Protein AF-A0A7Y4GZ19-F1 (afdb_monomer_lite)

Organism: NCBI:txid2721161

Foldseek 3Di:
DDPPPPVVVVVVVVPDDCVCVPPVNVVVVVVVVVVVVVVVVVLVVVLVVQLVVLVVQLVVLVVVLVPDDPVPVVVNVVSVVSSVVSVVSNVVSVVVVVVVVD

Secondary structure (DSSP, 8-state):
------HHHHHHHHTS--GGGSHHHHHHHHHHHHHHHHHHHHHHHHHHHHHHHHHHHHHHHHHHHHTS-TT-HHHHHHHHHHHHHHHHHHHHHHHHHHHTT-

Sequence (102 aa):
MSEIRALPVDTLIEGVPLEPLAPDQIAIALAAVGQLEEESRQLERRWTLRRERARYEAERARRQYDAVEPENRLVARSLERTWEEKLRAIETVEQENALSRL

Structure (mmCIF, N/CA/C/O backbone):
data_AF-A0A7Y4GZ19-F1
#
_entry.id   AF-A0A7Y4GZ19-F1
#
loop_
_atom_site.group_PDB
_atom_site.id
_atom_site.type_symbol
_atom_site.label_atom_id
_atom_site.label_alt_id
_atom_site.label_comp_id
_atom_site.label_asym_id
_atom_site.label_entity_id
_atom_site.label_seq_id
_atom_site.pdbx_PDB_ins_code
_atom_site.Cartn_x
_atom_site.Cartn_y
_atom_site.Cartn_z
_atom_site.occupancy
_atom_site.B_iso_or_equiv
_atom_site.auth_seq_id
_atom_site.auth_comp_id
_atom_site.auth_asym_id
_atom_site.auth_atom_id
_atom_site.pdbx_PDB_model_num
ATOM 1 N N . MET A 1 1 ? -51.892 -23.535 36.443 1.00 40.34 1 MET A N 1
ATOM 2 C CA . MET A 1 1 ? -50.724 -22.827 35.880 1.00 40.34 1 MET A CA 1
ATOM 3 C C . MET A 1 1 ? -49.821 -22.492 37.046 1.00 40.34 1 MET A C 1
ATOM 5 O O . MET A 1 1 ? -50.255 -21.747 37.912 1.00 40.34 1 MET A O 1
ATOM 9 N N . SER A 1 2 ? -48.669 -23.153 37.152 1.00 42.22 2 SER A N 1
ATOM 10 C CA . SER A 1 2 ? -47.772 -22.959 38.293 1.00 42.22 2 SER A CA 1
ATOM 11 C C . SER A 1 2 ? -47.109 -21.591 38.173 1.00 42.22 2 SER A C 1
ATOM 13 O O . SER A 1 2 ? -46.358 -21.355 37.231 1.00 42.22 2 SER A O 1
ATOM 15 N N . GLU A 1 3 ? -47.412 -20.698 39.110 1.00 56.56 3 GLU A N 1
ATOM 16 C CA . GLU A 1 3 ? -46.679 -19.455 39.332 1.00 56.56 3 GLU A CA 1
ATOM 17 C C . GLU A 1 3 ? -45.294 -19.862 39.856 1.00 56.56 3 GLU A C 1
ATOM 19 O O . GLU A 1 3 ? -45.136 -20.232 41.020 1.00 56.56 3 GLU A O 1
ATOM 24 N N . ILE A 1 4 ? -44.299 -19.936 38.967 1.00 59.66 4 ILE A N 1
ATOM 25 C CA . ILE A 1 4 ? -42.911 -20.173 39.368 1.00 59.66 4 ILE A CA 1
ATOM 26 C C . ILE A 1 4 ? -42.452 -18.887 40.052 1.00 59.66 4 ILE A C 1
ATOM 28 O O . ILE A 1 4 ? -41.987 -17.958 39.402 1.00 59.66 4 ILE A O 1
ATOM 32 N N . ARG A 1 5 ? -42.634 -18.809 41.372 1.00 58.56 5 ARG A N 1
ATOM 33 C CA . ARG A 1 5 ? -42.059 -17.737 42.184 1.00 58.56 5 ARG A CA 1
ATOM 34 C C . ARG A 1 5 ? -40.562 -17.975 42.286 1.00 58.56 5 ARG A C 1
ATOM 36 O O . ARG A 1 5 ? -40.095 -18.695 43.166 1.00 58.56 5 ARG A O 1
ATOM 43 N N . ALA A 1 6 ? -39.818 -17.380 41.366 1.00 62.97 6 ALA A N 1
ATOM 44 C CA . ALA A 1 6 ? -38.366 -17.403 41.352 1.00 62.97 6 ALA A CA 1
ATOM 45 C C . ALA A 1 6 ? -37.787 -16.339 42.303 1.00 62.97 6 ALA A C 1
ATOM 47 O O . ALA A 1 6 ? -36.814 -15.682 41.966 1.00 62.97 6 ALA A O 1
ATOM 48 N N . LEU A 1 7 ? -38.340 -16.208 43.517 1.00 63.50 7 LEU A N 1
ATOM 49 C CA . LEU A 1 7 ? -37.893 -15.238 44.529 1.00 63.50 7 LEU A CA 1
ATOM 50 C C . LEU A 1 7 ? -36.364 -15.224 44.738 1.00 63.50 7 LEU A C 1
ATOM 52 O O . LEU A 1 7 ? -35.804 -14.136 44.814 1.00 63.50 7 LEU A O 1
ATOM 56 N N . PRO A 1 8 ? -35.651 -16.373 44.768 1.00 69.56 8 PRO A N 1
ATOM 57 C CA . PRO A 1 8 ? -34.192 -16.363 44.888 1.00 69.56 8 PRO A CA 1
ATOM 58 C C . PRO A 1 8 ? -33.488 -15.744 43.675 1.00 69.56 8 PRO A C 1
ATOM 60 O O . PRO A 1 8 ? -32.420 -15.163 43.828 1.00 69.56 8 PRO A O 1
ATOM 63 N N . VAL A 1 9 ? -34.068 -15.885 42.478 1.00 72.62 9 VAL A N 1
ATOM 64 C CA . VAL A 1 9 ? -33.569 -15.285 41.232 1.00 72.62 9 VAL A CA 1
ATOM 65 C C . VAL A 1 9 ? -33.879 -13.793 41.207 1.00 72.62 9 VAL A C 1
ATOM 67 O O . VAL A 1 9 ? -32.996 -13.015 40.869 1.00 72.62 9 VAL A O 1
ATOM 70 N N . ASP A 1 10 ? -35.077 -13.386 41.629 1.00 73.44 10 ASP A N 1
ATOM 71 C CA . ASP A 1 10 ? -35.479 -11.977 41.680 1.00 73.44 10 ASP A CA 1
ATOM 72 C C . ASP A 1 10 ? -34.562 -11.176 42.620 1.00 73.44 10 ASP A C 1
ATOM 74 O O . ASP A 1 10 ? -34.024 -10.146 42.225 1.00 73.44 10 ASP A O 1
ATOM 78 N N . THR A 1 11 ? -34.262 -11.700 43.816 1.00 71.62 11 THR A N 1
ATOM 79 C CA . THR A 1 11 ? -33.322 -11.056 44.760 1.00 71.62 11 THR A CA 1
ATOM 80 C C . THR A 1 11 ? -31.885 -11.016 44.224 1.00 71.62 11 THR A C 1
ATOM 82 O O . THR A 1 11 ? -31.131 -10.089 44.514 1.00 71.62 11 THR A O 1
ATOM 85 N N . LEU A 1 12 ? -31.491 -12.015 43.427 1.00 72.56 12 LEU A N 1
ATOM 86 C CA . LEU A 1 12 ? -30.192 -12.045 42.748 1.00 72.56 12 LEU A CA 1
ATOM 87 C C . LEU A 1 12 ? -30.099 -10.986 41.642 1.00 72.56 12 LEU A C 1
ATOM 89 O O . LEU A 1 12 ? -29.043 -10.381 41.480 1.00 72.56 12 LEU A O 1
ATOM 93 N N . ILE A 1 13 ? -31.188 -10.758 40.905 1.00 72.75 13 ILE A N 1
ATOM 94 C CA . ILE A 1 13 ? -31.275 -9.756 39.836 1.00 72.75 13 ILE A CA 1
ATOM 95 C C . ILE A 1 13 ? -31.334 -8.335 40.417 1.00 72.75 13 ILE A C 1
ATOM 97 O O . ILE A 1 13 ? -30.667 -7.448 39.892 1.00 72.75 13 ILE A O 1
ATOM 101 N N . GLU A 1 14 ? -32.054 -8.114 41.520 1.00 73.06 14 GLU A N 1
ATOM 102 C CA . GLU A 1 14 ? -32.112 -6.818 42.223 1.00 73.06 14 GLU A CA 1
ATOM 103 C C . GLU A 1 14 ? -30.747 -6.362 42.766 1.00 73.06 14 GLU A C 1
ATOM 105 O O . GLU A 1 14 ? -30.496 -5.165 42.891 1.00 73.06 14 GLU A O 1
ATOM 110 N N . GLY A 1 15 ? -29.846 -7.305 43.060 1.00 72.06 15 GLY A N 1
ATOM 111 C CA . GLY A 1 15 ? -28.474 -7.019 43.484 1.00 72.06 15 GLY A CA 1
ATOM 112 C C . GLY A 1 15 ? -27.509 -6.673 42.345 1.00 72.06 15 GLY A C 1
ATOM 113 O O . GLY A 1 15 ? -26.350 -6.356 42.620 1.00 72.06 15 GL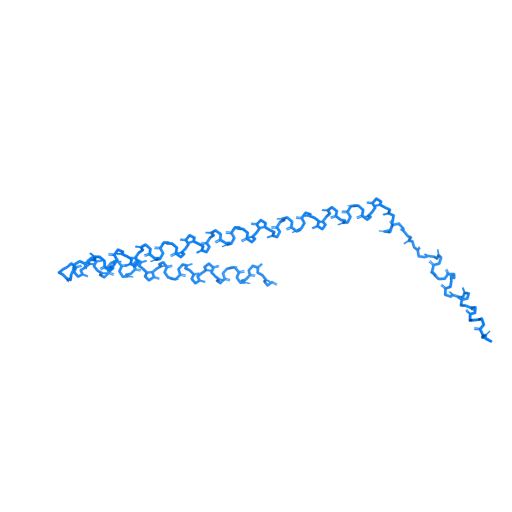Y A O 1
ATOM 114 N N . VAL A 1 16 ? -27.939 -6.753 41.080 1.00 77.12 16 VAL A N 1
ATOM 115 C CA . VAL A 1 16 ? -27.090 -6.430 39.927 1.00 77.12 16 VAL A CA 1
ATOM 116 C C . VAL A 1 16 ? -26.995 -4.905 39.782 1.00 77.12 16 VAL A C 1
ATOM 118 O O . VAL A 1 16 ? -28.018 -4.255 39.564 1.00 77.12 16 VAL A O 1
ATOM 121 N N . PRO A 1 17 ? -25.788 -4.311 39.851 1.00 69.06 17 PRO A N 1
ATOM 122 C CA . PRO A 1 17 ? -25.626 -2.885 39.614 1.00 69.06 17 PRO A CA 1
ATOM 123 C C . PRO A 1 17 ? -25.987 -2.553 38.165 1.00 69.06 17 PRO A C 1
ATOM 125 O O . PRO A 1 17 ? -25.389 -3.079 37.222 1.00 69.06 17 PRO A O 1
ATOM 128 N N . LEU A 1 18 ? -26.971 -1.671 37.994 1.00 76.75 18 LEU A N 1
ATOM 129 C CA . LEU A 1 18 ? -27.438 -1.200 36.690 1.00 76.75 18 LEU A CA 1
ATOM 130 C C . LEU A 1 18 ? -26.677 0.046 36.216 1.00 76.75 18 LEU A C 1
ATOM 132 O O . LEU A 1 18 ? -26.962 0.525 35.122 1.00 76.75 18 LEU A O 1
ATOM 136 N N . GLU A 1 19 ? -25.695 0.554 36.976 1.00 76.12 19 GLU A N 1
ATOM 137 C CA . GLU A 1 19 ? -24.821 1.660 36.559 1.00 76.12 19 GLU A CA 1
ATOM 138 C C . GLU A 1 19 ? -24.313 1.538 35.108 1.00 76.12 19 GLU A C 1
ATOM 140 O O . GLU A 1 19 ? -24.401 2.529 34.388 1.00 76.12 19 GLU A O 1
ATOM 145 N N . P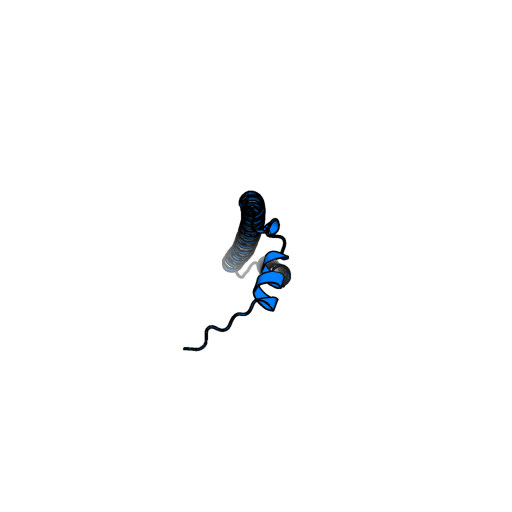RO A 1 20 ? -23.850 0.372 34.605 1.00 72.69 20 PRO A N 1
ATOM 146 C CA . PRO A 1 20 ? -23.410 0.238 33.210 1.00 72.69 20 PRO A CA 1
ATOM 147 C C . PRO A 1 20 ? -24.521 0.442 32.167 1.00 72.69 20 PRO A C 1
ATOM 149 O O . PRO A 1 20 ? -24.229 0.717 31.006 1.00 72.69 20 PRO A O 1
ATOM 152 N N . LEU A 1 21 ? -25.785 0.297 32.572 1.00 75.88 21 LEU A N 1
ATOM 153 C CA . LEU A 1 21 ? -26.983 0.507 31.755 1.00 75.88 21 LEU A CA 1
ATOM 154 C C . LEU A 1 21 ? -27.585 1.904 31.959 1.00 75.88 21 LEU A C 1
ATOM 156 O O . LEU A 1 21 ? -28.621 2.218 31.368 1.00 75.88 21 LEU A O 1
ATOM 160 N N . ALA A 1 22 ? -26.955 2.754 32.777 1.00 86.06 22 ALA A N 1
ATOM 161 C CA . ALA A 1 22 ? -27.356 4.143 32.891 1.00 86.06 22 ALA A CA 1
ATOM 162 C C . ALA A 1 22 ? -27.235 4.832 31.515 1.00 86.06 22 ALA A C 1
ATOM 164 O O . ALA A 1 22 ? -26.264 4.583 30.792 1.00 86.06 22 ALA A O 1
ATOM 165 N N . PRO A 1 23 ? -28.178 5.719 31.145 1.00 83.06 23 PRO A N 1
ATOM 166 C CA . PRO A 1 23 ? -28.178 6.384 29.841 1.00 83.06 23 PRO A CA 1
ATOM 167 C C . PRO A 1 23 ? -26.845 7.054 29.483 1.00 83.06 23 PRO A C 1
ATOM 169 O O . PRO A 1 23 ? -26.403 6.960 28.340 1.00 83.06 23 PRO A O 1
ATOM 172 N N . ASP A 1 24 ? -26.170 7.657 30.464 1.00 85.88 24 ASP A N 1
ATOM 173 C CA . ASP A 1 24 ? -24.872 8.311 30.268 1.00 85.88 24 ASP A CA 1
ATOM 174 C C . ASP A 1 24 ? -23.758 7.301 29.960 1.00 85.88 24 ASP A C 1
ATOM 176 O O . ASP A 1 24 ? -22.939 7.524 29.069 1.00 85.88 24 ASP A O 1
ATOM 180 N N . GLN A 1 25 ? -23.762 6.147 30.633 1.00 86.12 25 GLN A N 1
ATOM 181 C CA . GLN A 1 25 ? -22.800 5.074 30.376 1.00 86.12 25 GLN A CA 1
ATOM 182 C C . GLN A 1 25 ? -23.019 4.450 28.994 1.00 86.12 25 GLN A C 1
ATOM 184 O O . GLN A 1 25 ? -22.053 4.175 28.282 1.00 86.12 25 GLN A O 1
ATOM 189 N N . ILE A 1 26 ? -24.279 4.307 28.573 1.00 88.00 26 ILE A N 1
ATOM 190 C CA . ILE A 1 26 ? -24.635 3.880 27.216 1.00 88.00 26 ILE A CA 1
ATOM 191 C C . ILE A 1 26 ? -24.165 4.916 26.188 1.00 88.00 26 ILE A C 1
ATOM 193 O O . ILE A 1 26 ? -23.579 4.545 25.172 1.00 88.00 26 ILE A O 1
ATOM 197 N N . ALA A 1 27 ? -24.370 6.210 26.444 1.00 90.56 27 ALA A N 1
ATOM 198 C CA . ALA A 1 27 ? -23.929 7.277 25.550 1.00 90.56 27 ALA A CA 1
ATOM 199 C C . ALA A 1 27 ? -22.399 7.296 25.385 1.00 90.56 27 ALA A C 1
ATOM 201 O O . ALA A 1 27 ? -21.907 7.417 24.262 1.00 90.56 27 ALA A O 1
ATOM 202 N N . ILE A 1 28 ? -21.645 7.108 26.473 1.00 91.56 28 ILE A N 1
ATOM 203 C CA . ILE A 1 28 ? -20.179 6.992 26.441 1.00 91.56 28 ILE A CA 1
ATOM 204 C C . ILE A 1 28 ? -19.749 5.756 25.643 1.00 91.56 28 ILE A C 1
ATOM 206 O O . ILE A 1 28 ? -18.864 5.853 24.792 1.00 91.56 28 ILE A O 1
ATOM 210 N N . ALA A 1 29 ? -20.385 4.605 25.877 1.00 90.12 29 ALA A N 1
ATOM 211 C CA . ALA A 1 29 ? -20.082 3.378 25.146 1.00 90.12 29 ALA A CA 1
ATOM 212 C C . ALA A 1 29 ? -20.349 3.530 23.638 1.00 90.12 29 ALA A C 1
ATOM 214 O O . ALA A 1 29 ? -19.506 3.158 22.824 1.00 90.12 29 ALA A O 1
ATOM 215 N N . LEU A 1 30 ? -21.476 4.137 23.256 1.00 95.06 30 LEU A N 1
ATOM 216 C CA . LEU A 1 30 ? -21.805 4.423 21.856 1.00 95.06 30 LEU A CA 1
ATOM 217 C C . LEU A 1 30 ? -20.814 5.402 21.218 1.00 95.06 30 LEU A C 1
ATOM 219 O O . LEU A 1 30 ? -20.407 5.197 20.076 1.00 95.06 30 LEU A O 1
ATOM 223 N N . ALA A 1 31 ? -20.395 6.440 21.946 1.00 95.00 31 ALA A N 1
ATOM 224 C CA . ALA A 1 31 ? -19.383 7.374 21.463 1.00 95.00 31 ALA A CA 1
ATOM 225 C C . ALA A 1 31 ? -18.042 6.668 21.213 1.00 95.00 31 ALA A C 1
ATOM 227 O O . ALA A 1 31 ? -17.443 6.857 20.155 1.00 95.00 31 ALA A O 1
ATOM 228 N N . ALA A 1 32 ? -17.609 5.803 22.135 1.00 94.81 32 ALA A N 1
ATOM 229 C CA . ALA A 1 32 ? -16.389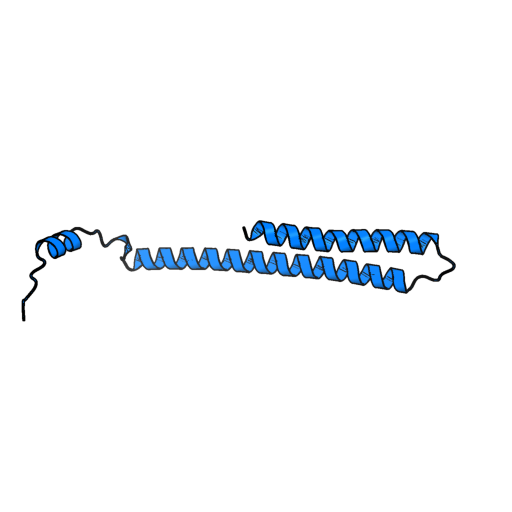 5.016 21.979 1.00 94.81 32 ALA A CA 1
ATOM 230 C C . ALA A 1 32 ? -16.462 4.071 20.766 1.00 94.81 32 ALA A C 1
ATOM 232 O O . ALA A 1 32 ? -15.518 4.006 19.979 1.00 94.81 32 ALA A O 1
ATOM 233 N N . VAL A 1 33 ? -17.598 3.394 20.557 1.00 96.12 33 VAL A N 1
ATOM 234 C CA . VAL A 1 33 ? -17.829 2.574 19.353 1.00 96.12 33 VAL A CA 1
ATOM 235 C C . VAL A 1 33 ? -17.749 3.432 18.090 1.00 96.12 33 VAL A C 1
ATOM 237 O O . VAL A 1 33 ? -17.041 3.071 17.153 1.00 96.12 33 VAL A O 1
ATOM 240 N N . GLY A 1 34 ? -18.393 4.601 18.080 1.00 96.88 34 GLY A N 1
ATOM 241 C CA . GLY A 1 34 ? -18.343 5.522 16.944 1.00 96.88 34 GLY A CA 1
ATOM 242 C C . GLY A 1 34 ? -16.924 5.998 16.605 1.00 96.88 34 GLY A C 1
ATOM 243 O O . GLY A 1 34 ? -16.591 6.146 15.428 1.00 96.88 34 GLY A O 1
ATOM 244 N N . GLN A 1 35 ? -16.066 6.196 17.611 1.00 96.75 35 GLN A N 1
ATOM 245 C CA . GLN A 1 35 ? -14.653 6.525 17.397 1.00 96.75 35 GLN A CA 1
ATOM 246 C C . GLN A 1 35 ? -13.889 5.362 16.754 1.00 96.75 35 GLN A C 1
ATOM 248 O O . GLN A 1 35 ? -13.199 5.575 15.758 1.00 96.75 35 GLN A O 1
ATOM 253 N N . LEU A 1 36 ? -14.061 4.136 17.259 1.00 95.88 36 LEU A N 1
ATOM 254 C CA . LEU A 1 36 ? -13.430 2.938 16.692 1.00 95.88 36 LEU A CA 1
ATOM 255 C C . LEU A 1 36 ? -13.867 2.690 15.241 1.00 95.88 36 LEU A C 1
ATOM 257 O O . LEU A 1 36 ? -13.048 2.349 14.385 1.00 95.88 36 LEU A O 1
ATOM 261 N N . GLU A 1 37 ? -15.147 2.900 14.937 1.00 96.50 37 GLU A N 1
ATOM 262 C CA . GLU A 1 37 ? -15.655 2.808 13.568 1.00 96.50 37 GLU A CA 1
ATOM 263 C C . GLU A 1 37 ? -15.014 3.847 12.645 1.00 96.50 37 GLU A C 1
ATOM 265 O O . GLU A 1 37 ? -14.670 3.534 11.504 1.00 96.50 37 GLU A O 1
ATOM 270 N N . GLU A 1 38 ? -14.840 5.086 13.112 1.00 97.19 38 GLU A N 1
ATOM 271 C CA . GLU A 1 38 ? -14.194 6.120 12.309 1.00 97.19 38 GLU A CA 1
ATOM 272 C C . GLU A 1 38 ? -12.714 5.812 12.076 1.00 97.19 38 GLU A C 1
ATOM 274 O O . GLU A 1 38 ? -12.241 5.923 10.944 1.00 97.19 38 GLU A O 1
ATOM 279 N N . GLU A 1 39 ? -11.992 5.360 13.098 1.00 95.69 39 GLU A N 1
ATOM 280 C CA . GLU A 1 39 ? -10.603 4.918 12.964 1.00 95.69 39 GLU A CA 1
ATOM 281 C C . GLU A 1 39 ? -10.465 3.773 11.954 1.00 95.69 39 GLU A C 1
ATOM 283 O O . GLU A 1 39 ? -9.585 3.817 11.084 1.00 95.69 39 GLU A O 1
ATOM 288 N N . SER A 1 40 ? -11.378 2.799 12.004 1.00 94.56 40 SER A N 1
ATOM 289 C CA . SER A 1 40 ? -11.447 1.701 11.038 1.00 94.56 40 SER A CA 1
ATOM 290 C C . SER A 1 40 ? -11.678 2.218 9.613 1.00 94.56 40 SER A C 1
ATOM 292 O O . SER A 1 40 ? -10.893 1.925 8.706 1.00 94.56 40 SER A O 1
ATOM 294 N N . ARG A 1 41 ? -12.665 3.104 9.410 1.00 96.19 41 ARG A N 1
ATOM 295 C CA . ARG A 1 41 ? -12.926 3.733 8.102 1.00 96.19 41 ARG A CA 1
ATOM 296 C C . ARG A 1 41 ? -11.717 4.513 7.580 1.00 96.19 41 ARG A C 1
ATOM 298 O O . ARG A 1 41 ? -11.408 4.461 6.388 1.00 96.19 41 ARG A O 1
ATOM 305 N N . GLN A 1 42 ? -11.009 5.243 8.443 1.00 96.56 42 GLN A N 1
ATOM 306 C CA . GLN A 1 42 ? -9.789 5.964 8.064 1.00 96.56 42 GLN A CA 1
ATOM 307 C C . GLN A 1 42 ? -8.664 5.005 7.661 1.00 96.56 42 GLN A C 1
ATOM 309 O O . GLN A 1 42 ? -7.933 5.267 6.701 1.00 96.56 42 GLN A O 1
ATOM 314 N N . LEU A 1 43 ? -8.502 3.891 8.375 1.00 95.50 43 LEU A N 1
ATOM 315 C CA . LEU A 1 43 ? -7.531 2.854 8.037 1.00 95.50 43 LEU A CA 1
ATOM 316 C C . LEU A 1 43 ? -7.848 2.215 6.676 1.00 95.50 43 LEU A C 1
ATOM 318 O O . LEU A 1 43 ? -6.961 2.122 5.826 1.00 95.50 43 LEU A O 1
ATOM 322 N N . GLU A 1 44 ? -9.106 1.859 6.426 1.00 95.69 44 GLU A N 1
ATOM 323 C CA . GLU A 1 44 ? -9.559 1.308 5.144 1.00 95.69 44 GLU A CA 1
ATOM 324 C C . GLU A 1 44 ? -9.326 2.268 3.975 1.00 95.69 44 GLU A C 1
ATOM 326 O O . GLU A 1 44 ? -8.815 1.863 2.924 1.00 95.69 44 GLU A O 1
ATOM 331 N N . ARG A 1 45 ? -9.635 3.559 4.158 1.00 97.50 45 ARG A N 1
ATOM 332 C CA . ARG A 1 45 ? -9.362 4.595 3.152 1.00 97.50 45 ARG A CA 1
ATOM 333 C C . ARG A 1 45 ? -7.873 4.700 2.839 1.00 97.50 45 ARG A C 1
ATOM 335 O O . ARG A 1 45 ? -7.494 4.711 1.668 1.00 97.50 45 ARG A O 1
ATOM 342 N N . ARG A 1 46 ? -7.015 4.728 3.866 1.00 97.06 46 ARG A N 1
ATOM 343 C CA . ARG A 1 46 ? -5.552 4.774 3.685 1.00 97.06 46 ARG A CA 1
ATOM 344 C C . ARG A 1 46 ? -5.041 3.572 2.897 1.00 97.06 46 ARG A C 1
ATOM 346 O O . ARG A 1 46 ? -4.242 3.743 1.976 1.00 97.06 46 ARG A O 1
ATOM 353 N N . TRP A 1 47 ? -5.520 2.374 3.220 1.00 97.56 47 TRP A N 1
ATOM 354 C CA . TRP A 1 47 ? -5.148 1.165 2.491 1.00 97.56 47 TRP A CA 1
ATOM 355 C C . TRP A 1 47 ? -5.632 1.175 1.044 1.00 97.56 47 TRP A C 1
ATOM 357 O O . TRP A 1 47 ? -4.876 0.799 0.149 1.00 97.56 47 TRP A O 1
ATOM 367 N N . THR A 1 48 ? -6.852 1.649 0.802 1.00 97.31 48 THR A N 1
ATOM 368 C CA . THR A 1 48 ? -7.412 1.769 -0.550 1.00 97.31 48 THR A CA 1
ATOM 369 C C . THR A 1 48 ? -6.542 2.668 -1.424 1.00 97.31 48 THR A C 1
ATOM 371 O O . THR A 1 48 ? -6.059 2.222 -2.464 1.00 97.31 48 THR A O 1
ATOM 374 N N . LEU A 1 49 ? -6.216 3.872 -0.946 1.00 98.25 49 LEU A N 1
ATOM 375 C CA . LEU A 1 49 ? -5.347 4.810 -1.666 1.00 98.25 49 LEU A CA 1
ATOM 376 C C . LEU A 1 49 ? -3.946 4.237 -1.925 1.00 98.25 49 LEU A C 1
ATOM 378 O O . LEU A 1 49 ? -3.382 4.417 -3.006 1.00 98.25 49 LEU A O 1
ATOM 382 N N . ARG A 1 50 ? -3.367 3.524 -0.949 1.00 98.06 50 ARG A N 1
ATOM 383 C CA . ARG A 1 50 ? -2.037 2.910 -1.092 1.00 98.06 50 ARG A CA 1
ATOM 384 C C . ARG A 1 50 ? -2.032 1.827 -2.177 1.00 98.06 50 ARG A C 1
ATOM 386 O O . ARG A 1 50 ? -1.104 1.786 -2.985 1.00 98.06 50 ARG A O 1
ATOM 393 N N . ARG A 1 51 ? -3.082 1.000 -2.243 1.00 98.06 51 ARG A N 1
ATOM 394 C CA . ARG A 1 51 ? -3.262 -0.028 -3.284 1.00 98.06 51 ARG A CA 1
ATOM 395 C C . ARG A 1 51 ? -3.466 0.585 -4.662 1.00 98.06 51 ARG A C 1
ATOM 397 O O . ARG A 1 51 ? -2.816 0.166 -5.617 1.00 98.06 51 ARG A O 1
ATOM 404 N N . GLU A 1 52 ? -4.337 1.585 -4.768 1.00 98.38 52 GLU A N 1
ATOM 405 C CA . GLU A 1 52 ? -4.591 2.296 -6.024 1.00 98.38 52 GLU A CA 1
ATOM 406 C C . GLU A 1 52 ? -3.315 2.928 -6.574 1.00 98.38 52 GLU A C 1
ATOM 408 O O . GLU A 1 52 ? -2.993 2.750 -7.749 1.00 98.38 52 GLU A O 1
ATOM 413 N N . ARG A 1 53 ? -2.533 3.588 -5.713 1.00 98.56 53 ARG A N 1
ATOM 414 C CA . ARG A 1 53 ? -1.251 4.176 -6.101 1.00 98.56 53 ARG A CA 1
ATOM 415 C C . ARG A 1 53 ? -0.259 3.125 -6.597 1.00 98.56 53 ARG A C 1
ATOM 417 O O . ARG A 1 53 ? 0.332 3.321 -7.656 1.00 98.56 53 ARG A O 1
ATOM 424 N N . ALA A 1 54 ? -0.082 2.019 -5.871 1.00 98.44 54 ALA A N 1
ATOM 425 C CA . ALA A 1 54 ? 0.838 0.955 -6.280 1.00 98.44 54 ALA A CA 1
ATOM 426 C C . ALA A 1 54 ? 0.446 0.359 -7.644 1.00 98.44 54 ALA A C 1
ATOM 428 O O . ALA A 1 54 ? 1.291 0.205 -8.527 1.00 98.44 54 ALA A O 1
ATOM 429 N N . ARG A 1 55 ? -0.855 0.112 -7.854 1.00 98.38 55 ARG A N 1
ATOM 430 C CA . ARG A 1 55 ? -1.397 -0.372 -9.135 1.00 98.38 55 ARG A CA 1
ATOM 431 C C . ARG A 1 55 ? -1.176 0.619 -10.266 1.00 98.38 55 ARG A C 1
ATOM 433 O O . ARG A 1 55 ? -0.738 0.226 -11.343 1.00 98.38 55 ARG A O 1
ATOM 440 N N . TYR A 1 56 ? -1.446 1.896 -10.017 1.00 98.62 56 TYR A N 1
ATOM 441 C CA . TYR A 1 56 ? -1.217 2.950 -10.996 1.00 98.62 56 TYR A CA 1
ATOM 442 C C . TYR A 1 56 ? 0.260 3.041 -11.401 1.00 98.62 56 TYR A C 1
ATOM 444 O O . TYR A 1 56 ? 0.568 3.140 -12.588 1.00 98.62 56 TYR A O 1
ATOM 452 N N . GLU A 1 57 ? 1.183 2.976 -10.440 1.00 98.69 57 GLU A N 1
ATOM 453 C CA . GLU A 1 57 ? 2.620 3.025 -10.722 1.00 98.69 57 GLU A CA 1
ATOM 454 C C . GLU A 1 57 ? 3.093 1.818 -11.548 1.00 98.69 57 GLU A C 1
ATOM 456 O O . GLU A 1 57 ? 3.877 2.003 -12.481 1.00 98.69 57 GLU A O 1
ATOM 461 N N . ALA A 1 58 ? 2.592 0.611 -11.265 1.00 98.62 58 ALA A N 1
ATOM 462 C CA . ALA A 1 58 ? 2.912 -0.581 -12.051 1.00 98.62 58 ALA A CA 1
ATOM 463 C C . ALA A 1 58 ? 2.347 -0.510 -13.474 1.00 98.62 58 ALA A C 1
ATOM 465 O O . ALA A 1 58 ? 3.058 -0.794 -14.434 1.00 98.62 58 ALA A O 1
ATOM 466 N N . GLU A 1 59 ? 1.097 -0.075 -13.628 1.00 98.62 59 GLU A N 1
ATOM 467 C CA . GLU A 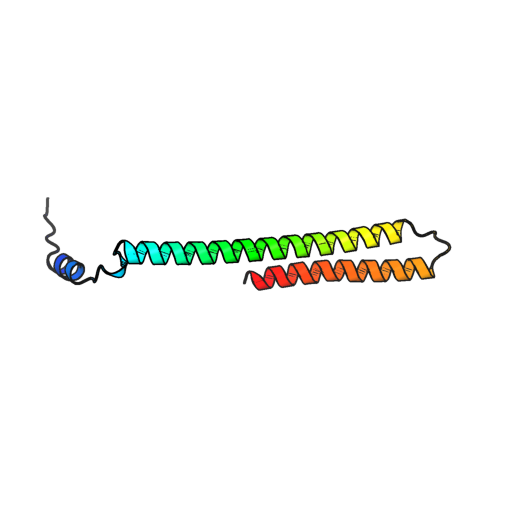1 59 ? 0.468 0.091 -14.940 1.00 98.62 59 GLU A CA 1
ATOM 468 C C . GLU A 1 59 ? 1.172 1.175 -15.769 1.00 98.62 59 GLU A C 1
ATOM 470 O O . GLU A 1 59 ? 1.366 1.025 -16.976 1.00 98.62 59 GLU A O 1
ATOM 475 N N . ARG A 1 60 ? 1.622 2.258 -15.128 1.00 98.62 60 ARG A N 1
ATOM 476 C CA . ARG A 1 60 ? 2.444 3.277 -15.785 1.00 98.62 60 ARG A CA 1
ATOM 477 C C . ARG A 1 60 ? 3.786 2.707 -16.247 1.00 98.62 60 ARG A C 1
ATOM 479 O O . ARG A 1 60 ? 4.189 3.002 -17.368 1.00 98.62 60 ARG A O 1
ATOM 486 N N . ALA A 1 61 ? 4.462 1.912 -15.416 1.00 98.44 61 ALA A N 1
ATOM 487 C CA . ALA A 1 61 ? 5.722 1.265 -15.785 1.00 98.44 61 ALA A CA 1
ATOM 488 C C . ALA A 1 61 ? 5.534 0.279 -16.951 1.00 98.44 61 ALA A C 1
ATOM 490 O O . ALA A 1 61 ? 6.312 0.310 -17.902 1.00 98.44 61 ALA A O 1
ATOM 491 N N . ARG A 1 62 ? 4.444 -0.502 -16.941 1.00 98.44 62 ARG A N 1
ATOM 492 C CA . ARG A 1 62 ? 4.065 -1.392 -18.047 1.00 98.44 62 ARG A CA 1
ATOM 493 C C . ARG A 1 62 ? 3.924 -0.633 -19.363 1.00 98.44 62 ARG A C 1
ATOM 495 O O . ARG A 1 62 ? 4.546 -1.000 -20.346 1.00 98.44 62 ARG A O 1
ATOM 502 N N . ARG A 1 63 ? 3.179 0.478 -19.377 1.00 98.50 63 ARG A N 1
ATOM 503 C CA . ARG A 1 63 ? 3.008 1.296 -20.594 1.00 98.50 63 ARG A CA 1
ATOM 504 C C . ARG A 1 63 ? 4.317 1.881 -21.116 1.00 98.50 63 ARG A C 1
ATOM 506 O O . ARG A 1 63 ? 4.453 2.066 -22.317 1.00 98.50 63 ARG A O 1
ATOM 513 N N . GLN A 1 64 ? 5.260 2.206 -20.230 1.00 97.50 64 GLN A N 1
ATOM 514 C CA . GLN A 1 64 ? 6.587 2.666 -20.645 1.00 97.50 64 GLN A CA 1
ATOM 515 C C . GLN A 1 64 ? 7.384 1.541 -21.301 1.00 97.50 64 GLN A C 1
ATOM 517 O O . GLN A 1 64 ? 8.017 1.780 -22.324 1.00 97.50 64 GLN A O 1
ATOM 522 N N . TYR A 1 65 ? 7.336 0.336 -20.729 1.00 97.62 65 TYR A N 1
ATOM 523 C CA . TYR A 1 65 ? 7.936 -0.851 -21.328 1.00 97.62 65 TYR A CA 1
ATOM 524 C C . TYR A 1 65 ? 7.300 -1.176 -22.687 1.00 97.62 65 TYR A C 1
ATOM 526 O O . TYR A 1 65 ? 8.022 -1.315 -23.664 1.00 97.62 65 TYR A O 1
ATOM 534 N N . ASP A 1 66 ? 5.970 -1.187 -22.784 1.00 97.50 66 ASP A N 1
ATOM 535 C CA . ASP A 1 66 ? 5.242 -1.487 -24.027 1.00 97.50 66 ASP A CA 1
ATOM 536 C C . ASP A 1 66 ? 5.530 -0.475 -25.156 1.00 97.50 66 ASP A C 1
ATOM 538 O O . ASP A 1 66 ? 5.364 -0.793 -26.331 1.00 97.50 66 ASP A O 1
ATOM 542 N N . ALA A 1 67 ? 5.950 0.748 -24.815 1.00 97.75 67 ALA A N 1
ATOM 543 C CA . ALA A 1 67 ? 6.260 1.812 -25.770 1.00 97.75 67 ALA A CA 1
ATOM 544 C C . ALA A 1 67 ? 7.735 1.847 -26.218 1.00 97.75 67 ALA A C 1
ATOM 546 O O . ALA A 1 67 ? 8.103 2.719 -27.007 1.00 97.75 67 ALA A O 1
ATOM 547 N N . VAL A 1 68 ? 8.604 0.975 -25.692 1.00 97.19 68 VAL A N 1
ATOM 548 C CA . VAL A 1 68 ? 10.034 0.984 -26.034 1.00 97.19 68 VAL A CA 1
ATOM 549 C C . VAL A 1 68 ? 10.289 0.312 -27.386 1.00 97.19 68 VAL A C 1
ATOM 551 O O . VAL A 1 68 ? 9.808 -0.786 -27.652 1.00 97.19 68 VAL A O 1
ATOM 554 N N . GLU A 1 69 ? 11.100 0.950 -28.230 1.00 96.62 69 GLU A N 1
ATOM 555 C CA . GLU A 1 69 ? 11.514 0.361 -29.509 1.00 96.62 69 GLU A CA 1
ATOM 556 C C . GLU A 1 69 ? 12.445 -0.859 -29.302 1.00 96.62 69 GLU A C 1
ATOM 558 O O . GLU A 1 69 ? 13.317 -0.816 -28.418 1.00 96.62 69 GLU A O 1
ATOM 563 N N . PRO A 1 70 ? 12.334 -1.927 -30.118 1.00 90.56 70 PRO A N 1
ATOM 564 C CA . PRO A 1 70 ? 13.130 -3.155 -29.983 1.00 90.56 70 PRO A CA 1
ATOM 565 C C . PRO A 1 70 ? 14.652 -2.953 -30.036 1.00 90.56 70 PRO A C 1
ATOM 567 O O . PRO A 1 70 ? 15.420 -3.727 -29.452 1.00 90.56 70 PRO A O 1
ATOM 570 N N . GLU A 1 71 ? 15.116 -1.919 -30.736 1.00 95.81 71 GLU A N 1
ATOM 571 C CA . GLU A 1 71 ? 16.529 -1.563 -30.868 1.00 95.81 71 GLU A CA 1
ATOM 572 C C . GLU A 1 71 ? 17.113 -1.092 -29.528 1.00 95.81 71 GLU A C 1
ATOM 574 O O . GLU A 1 71 ? 18.298 -1.296 -29.248 1.00 9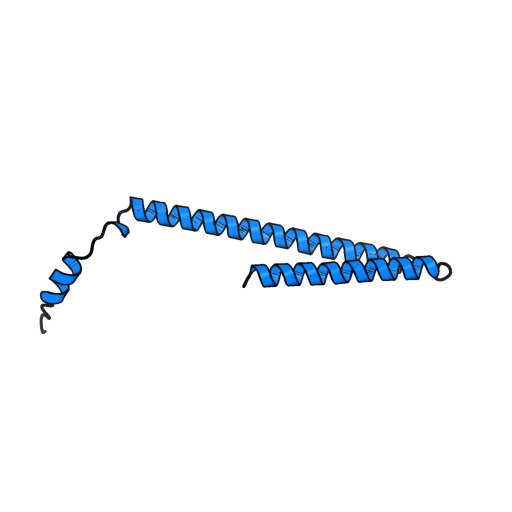5.81 71 GLU A O 1
ATOM 579 N N . ASN A 1 72 ? 16.276 -0.555 -28.639 1.00 96.31 72 ASN A N 1
ATOM 580 C CA . ASN A 1 72 ? 16.669 -0.001 -27.347 1.00 96.31 72 ASN A CA 1
ATOM 581 C C . ASN A 1 72 ? 16.705 -1.066 -26.238 1.00 96.31 72 ASN A C 1
ATOM 583 O O . ASN A 1 72 ? 16.191 -0.866 -25.136 1.00 96.31 72 ASN A O 1
ATOM 587 N N . ARG A 1 73 ? 17.361 -2.205 -26.492 1.00 96.00 73 ARG A N 1
ATOM 588 C CA . ARG A 1 73 ? 17.335 -3.385 -25.600 1.00 96.00 73 ARG A CA 1
ATOM 589 C C . ARG A 1 73 ? 17.764 -3.098 -24.156 1.00 96.00 73 ARG A C 1
ATOM 591 O O . ARG A 1 73 ? 17.199 -3.667 -23.228 1.00 96.00 73 ARG A O 1
ATOM 598 N N . LEU A 1 74 ? 18.754 -2.228 -23.936 1.00 97.81 74 LEU A N 1
ATOM 599 C CA . LEU A 1 74 ? 19.191 -1.861 -22.578 1.00 97.81 74 LEU A CA 1
ATOM 600 C C . LEU A 1 74 ? 18.129 -1.048 -21.824 1.00 97.81 74 LEU A C 1
ATOM 602 O O . LEU A 1 74 ? 17.936 -1.248 -20.622 1.00 97.81 74 LEU A O 1
ATOM 606 N N . VAL A 1 75 ? 17.424 -0.164 -22.534 1.00 97.50 75 VAL A N 1
ATOM 607 C CA . VAL A 1 75 ? 16.308 0.611 -21.981 1.00 97.50 75 VAL A CA 1
ATOM 608 C C . VAL A 1 75 ? 15.151 -0.332 -21.669 1.00 97.50 75 VAL A C 1
ATOM 610 O O . VAL A 1 75 ? 14.644 -0.297 -20.553 1.00 97.50 75 VAL A O 1
ATOM 613 N N . ALA A 1 76 ? 14.820 -1.243 -22.590 1.00 97.44 76 ALA A N 1
ATOM 614 C CA . ALA A 1 76 ? 13.781 -2.251 -22.394 1.00 97.44 76 ALA A CA 1
ATOM 615 C C . ALA A 1 76 ? 14.026 -3.094 -21.132 1.00 97.44 76 ALA A C 1
ATOM 617 O O . ALA A 1 76 ? 13.148 -3.185 -20.282 1.00 97.44 76 ALA A O 1
ATOM 618 N N . ARG A 1 77 ? 15.247 -3.617 -20.937 1.00 97.38 77 ARG A N 1
ATOM 619 C CA . ARG A 1 77 ? 15.607 -4.377 -19.720 1.00 97.38 77 ARG A CA 1
ATOM 620 C C . ARG A 1 77 ? 15.542 -3.545 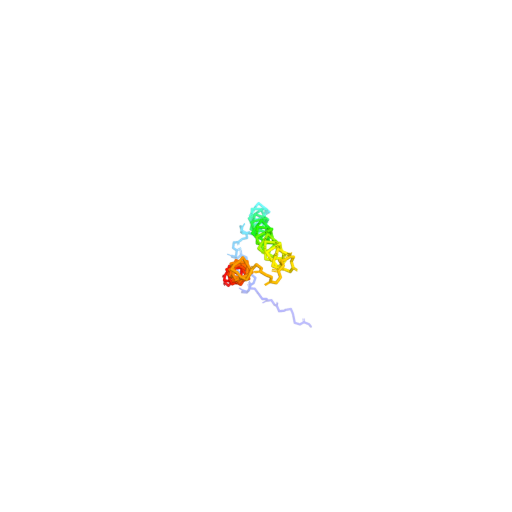-18.439 1.00 97.38 77 ARG A C 1
ATOM 622 O O . ARG A 1 77 ? 15.271 -4.079 -17.367 1.00 97.38 77 ARG A O 1
ATOM 629 N N . SER A 1 78 ? 15.833 -2.249 -18.524 1.00 98.00 78 SER A N 1
ATOM 630 C CA . SER A 1 78 ? 15.736 -1.357 -17.363 1.00 98.00 78 SER A CA 1
ATOM 631 C C . SER A 1 78 ? 14.276 -1.088 -17.000 1.00 98.00 78 SER A C 1
ATOM 633 O O . SER A 1 78 ? 13.915 -1.185 -15.832 1.00 98.00 78 SER A O 1
ATOM 635 N N . LEU A 1 79 ? 13.432 -0.817 -18.001 1.00 98.00 79 LEU A N 1
ATOM 636 C CA . LEU A 1 79 ? 11.992 -0.616 -17.828 1.00 98.00 79 LEU A CA 1
ATOM 637 C C . LEU A 1 79 ? 11.291 -1.883 -17.329 1.00 98.00 79 LEU A C 1
ATOM 639 O O . LEU A 1 79 ? 10.441 -1.786 -16.452 1.00 98.00 79 LEU A O 1
ATOM 643 N N . GLU A 1 80 ? 11.691 -3.054 -17.827 1.00 97.75 80 GLU A N 1
ATOM 644 C CA . GLU A 1 80 ? 11.234 -4.361 -17.343 1.00 97.75 80 GLU A CA 1
ATOM 645 C C . GLU A 1 80 ? 11.522 -4.522 -15.849 1.00 97.75 80 GLU A C 1
ATOM 647 O O . GLU A 1 80 ? 10.601 -4.743 -15.068 1.00 97.75 80 GLU A O 1
ATOM 652 N N . ARG A 1 81 ? 12.773 -4.297 -15.418 1.00 98.38 81 ARG A N 1
ATOM 653 C CA . ARG A 1 81 ? 13.135 -4.351 -13.993 1.00 98.38 81 ARG A CA 1
ATOM 654 C C . ARG A 1 81 ? 12.317 -3.367 -13.159 1.00 98.38 81 ARG A C 1
ATOM 656 O O . ARG A 1 81 ? 11.821 -3.724 -12.096 1.00 98.38 81 ARG A O 1
ATOM 663 N N . THR A 1 82 ? 12.161 -2.131 -13.631 1.00 98.38 82 THR A N 1
ATOM 664 C CA . THR A 1 82 ? 11.328 -1.138 -12.942 1.00 98.38 82 THR A CA 1
ATOM 665 C C . THR A 1 82 ? 9.875 -1.601 -12.845 1.00 98.38 82 THR A C 1
ATOM 667 O O . THR A 1 82 ? 9.247 -1.417 -11.805 1.00 98.38 82 THR A O 1
ATOM 670 N N . TRP A 1 83 ? 9.324 -2.218 -13.889 1.00 98.62 83 TRP A N 1
ATOM 671 C CA . TRP A 1 83 ? 7.971 -2.762 -13.849 1.00 98.62 83 TRP A CA 1
ATOM 672 C C . TRP A 1 83 ? 7.852 -3.918 -12.846 1.00 98.62 83 TRP A C 1
ATOM 674 O O . TRP A 1 83 ? 6.945 -3.888 -12.012 1.00 98.62 83 TRP A O 1
ATOM 684 N N . GLU A 1 84 ? 8.797 -4.861 -12.835 1.00 98.56 84 GLU A N 1
ATOM 685 C CA . GLU A 1 84 ? 8.861 -5.944 -11.843 1.00 98.56 84 GLU A CA 1
ATOM 686 C C . GLU A 1 84 ? 8.920 -5.414 -10.402 1.00 98.56 84 GLU A C 1
ATOM 688 O O . GLU A 1 84 ? 8.209 -5.905 -9.524 1.00 98.56 84 GLU A O 1
ATOM 693 N N . GLU A 1 85 ? 9.723 -4.379 -10.143 1.00 98.62 85 GLU A N 1
ATOM 694 C CA . GLU A 1 85 ? 9.794 -3.722 -8.833 1.00 98.62 85 GLU A CA 1
ATOM 695 C C . GLU A 1 85 ? 8.437 -3.137 -8.414 1.00 98.62 85 GLU A C 1
ATOM 697 O O . GLU A 1 85 ? 8.031 -3.267 -7.257 1.00 98.62 85 GLU A O 1
ATOM 702 N N . LYS A 1 86 ? 7.698 -2.526 -9.349 1.00 98.50 86 LYS A N 1
ATOM 703 C CA . LYS A 1 86 ? 6.354 -1.999 -9.072 1.00 98.50 86 LYS A CA 1
ATOM 704 C C . LYS A 1 86 ? 5.316 -3.098 -8.861 1.00 98.50 86 LYS A C 1
ATOM 706 O O . LYS A 1 86 ? 4.437 -2.921 -8.021 1.00 98.50 86 LYS A O 1
ATOM 711 N N . LEU A 1 87 ? 5.428 -4.231 -9.553 1.00 98.56 87 LEU A N 1
ATOM 712 C CA . LEU A 1 87 ? 4.579 -5.398 -9.297 1.00 98.56 87 LEU A CA 1
ATOM 713 C C . LEU A 1 87 ? 4.815 -5.956 -7.888 1.00 98.56 87 LEU A C 1
ATOM 715 O O . LEU A 1 87 ? 3.856 -6.144 -7.143 1.00 98.56 87 LEU A O 1
ATOM 719 N N . ARG A 1 88 ? 6.077 -6.100 -7.467 1.00 98.56 88 ARG A N 1
ATOM 720 C CA . ARG A 1 88 ? 6.411 -6.500 -6.087 1.00 98.56 88 ARG A CA 1
ATOM 721 C C . ARG A 1 88 ? 5.880 -5.508 -5.056 1.00 98.56 88 ARG A C 1
ATOM 723 O O . ARG A 1 88 ? 5.401 -5.914 -4.006 1.00 98.56 88 ARG A O 1
ATOM 730 N N . ALA A 1 89 ? 5.905 -4.209 -5.359 1.00 98.31 89 ALA A N 1
ATOM 731 C CA . ALA A 1 89 ? 5.326 -3.203 -4.473 1.00 98.31 89 ALA A CA 1
ATOM 732 C C . ALA A 1 89 ? 3.807 -3.382 -4.286 1.00 98.31 89 ALA A C 1
ATOM 734 O O . ALA A 1 89 ? 3.310 -3.150 -3.186 1.00 98.31 89 ALA A O 1
ATOM 735 N N . ILE A 1 90 ? 3.065 -3.826 -5.312 1.00 98.50 90 ILE A N 1
ATOM 736 C CA . ILE A 1 90 ? 1.646 -4.192 -5.155 1.00 98.50 90 ILE A CA 1
ATOM 737 C C . ILE A 1 90 ? 1.516 -5.355 -4.173 1.00 98.50 90 ILE A C 1
ATOM 739 O O . ILE A 1 90 ? 0.722 -5.266 -3.240 1.00 98.50 90 ILE A O 1
ATOM 743 N N . GLU A 1 91 ? 2.305 -6.415 -4.352 1.00 97.94 91 GLU A N 1
ATOM 744 C CA . GLU A 1 91 ? 2.278 -7.588 -3.472 1.00 97.94 91 GLU A CA 1
ATOM 745 C C . GLU A 1 91 ? 2.577 -7.209 -2.020 1.00 97.94 91 GLU A C 1
ATOM 747 O O . GLU A 1 91 ? 1.833 -7.602 -1.124 1.00 97.94 91 GLU A O 1
ATOM 752 N N . THR A 1 92 ? 3.600 -6.382 -1.784 1.00 98.00 92 THR A N 1
ATOM 753 C CA . THR A 1 92 ? 3.919 -5.864 -0.448 1.00 98.00 92 THR A CA 1
ATOM 754 C C . THR A 1 92 ? 2.735 -5.116 0.157 1.00 98.00 92 THR A C 1
ATOM 756 O O . THR A 1 92 ? 2.364 -5.387 1.293 1.00 98.00 92 THR A O 1
ATOM 759 N N . VAL A 1 93 ? 2.093 -4.213 -0.591 1.00 97.81 93 VAL A N 1
ATOM 760 C CA . VAL A 1 93 ? 0.949 -3.444 -0.073 1.00 97.81 93 VAL A CA 1
ATOM 761 C C . VAL A 1 93 ? -0.250 -4.343 0.246 1.00 97.81 93 VAL A C 1
ATOM 763 O O . VAL A 1 93 ? -0.924 -4.121 1.252 1.00 97.81 93 VAL A O 1
ATOM 766 N N . GLU A 1 94 ? -0.534 -5.353 -0.580 1.00 96.19 94 GLU A N 1
ATOM 767 C CA . GLU A 1 94 ? -1.616 -6.312 -0.312 1.00 96.19 94 GLU A CA 1
ATOM 768 C C . GLU A 1 94 ? -1.294 -7.184 0.916 1.00 96.19 94 GLU A C 1
ATOM 770 O O . GLU A 1 94 ? -2.173 -7.416 1.746 1.00 96.19 94 GLU A O 1
ATOM 775 N N . GLN A 1 95 ? -0.037 -7.609 1.086 1.00 97.06 95 GLN A N 1
ATOM 776 C CA . GLN A 1 95 ? 0.416 -8.367 2.259 1.00 97.06 95 GLN A CA 1
ATOM 777 C C . GLN A 1 95 ? 0.327 -7.540 3.545 1.00 97.06 95 GLN A C 1
ATOM 779 O O . GLN A 1 95 ? -0.226 -8.009 4.537 1.00 97.06 95 GLN A O 1
ATOM 784 N N . GLU A 1 96 ? 0.820 -6.301 3.540 1.00 96.12 96 GLU A N 1
ATOM 785 C CA . GLU A 1 96 ? 0.734 -5.412 4.703 1.00 96.12 96 GLU A CA 1
ATOM 786 C C . GLU A 1 96 ? -0.729 -5.117 5.078 1.00 96.12 96 GLU A C 1
ATOM 788 O O . GLU A 1 96 ? -1.079 -5.101 6.259 1.00 96.12 96 GLU A O 1
ATOM 793 N N . ASN A 1 97 ? -1.607 -4.926 4.084 1.00 95.50 97 ASN A N 1
ATOM 794 C CA . ASN A 1 97 ? -3.038 -4.750 4.320 1.00 95.50 97 ASN A CA 1
ATOM 795 C C . ASN A 1 97 ? -3.686 -6.007 4.919 1.00 95.50 97 ASN A C 1
ATOM 797 O O . ASN A 1 97 ? -4.540 -5.880 5.795 1.00 95.50 97 ASN A O 1
ATOM 801 N N . ALA A 1 98 ? -3.288 -7.200 4.467 1.00 93.38 98 ALA A N 1
ATOM 802 C CA . ALA A 1 98 ? -3.765 -8.463 5.020 1.00 93.38 98 ALA A CA 1
ATOM 803 C C . ALA A 1 98 ? -3.310 -8.653 6.475 1.00 93.38 98 ALA A C 1
ATOM 805 O O . ALA A 1 98 ? -4.133 -8.989 7.320 1.00 93.38 98 ALA A O 1
ATOM 806 N N . LEU A 1 99 ? -2.042 -8.361 6.787 1.00 92.69 99 LEU A N 1
ATOM 807 C CA . LEU A 1 99 ? -1.510 -8.419 8.154 1.00 92.69 99 LEU A CA 1
ATOM 808 C C . LEU A 1 99 ? -2.193 -7.414 9.088 1.00 92.69 99 LEU A C 1
ATOM 810 O O . LEU A 1 99 ? -2.443 -7.732 10.240 1.00 92.69 99 LEU A O 1
ATOM 814 N N . SER A 1 100 ? -2.539 -6.225 8.591 1.00 88.50 100 SER A N 1
ATOM 815 C CA . SER A 1 100 ? -3.263 -5.204 9.363 1.00 88.50 100 SER A CA 1
ATOM 816 C C . SER A 1 100 ? -4.714 -5.586 9.700 1.00 88.50 100 SER A C 1
ATOM 818 O O . SER A 1 100 ? -5.360 -4.838 10.433 1.00 88.50 100 SER A O 1
ATOM 820 N N . ARG A 1 101 ? -5.252 -6.669 9.122 1.00 81.69 101 ARG A N 1
ATOM 821 C CA . ARG A 1 101 ? -6.618 -7.169 9.359 1.00 81.69 101 ARG A CA 1
ATOM 822 C C . ARG A 1 101 ? -6.668 -8.417 10.252 1.00 81.69 101 ARG A C 1
ATOM 824 O O . ARG A 1 101 ? -7.771 -8.881 10.532 1.00 81.69 101 ARG A O 1
ATOM 831 N N . LEU A 1 102 ? -5.511 -8.966 10.630 1.00 69.38 102 LEU A N 1
ATOM 832 C CA . LEU A 1 102 ? -5.364 -10.079 11.576 1.00 69.38 102 LEU A CA 1
ATOM 833 C C . LEU A 1 102 ? -5.235 -9.545 13.004 1.00 69.38 102 LEU A C 1
ATOM 835 O O . LEU A 1 102 ? -5.777 -10.216 13.907 1.00 69.38 102 LEU A O 1
#

Radius of gyration: 29.37 Å; chains: 1; bounding box: 70×31×76 Å

pLDDT: mean 89.72, std 13.12, range [40.34, 98.69]